Protein AF-A0A6L3XTB5-F1 (afdb_monomer_lite)

Organism: NCBI:txid158836

Radius of gyration: 19.57 Å; chains: 1; bounding box: 66×33×31 Å

Sequence (101 aa):
MTKIRQLCLVSLMLTSGIASAANVRLQVEGLSGALEKNVRAQLSTIQSDEVTPDRRFRARVDDAIREGLKALGYYEPTIDFDLRPPPAKGRQVLIARVSPG

Foldseek 3Di:
DVVVVVVVVVVVVVPPDPLPQLQEAEAEAADDDQLCVLLVVLVVVVGSRDSDPDPVSVVSSVVSSQVSVVVVVQNDKDWDWDWDDAPPPGGTYIYIYIHSD

InterPro domains:
  IPR035243 TamA, POTRA domain 1 [PF17243] (26-100)

Structure (mmCIF, N/CA/C/O backbone):
data_AF-A0A6L3XTB5-F1
#
_entry.id   AF-A0A6L3XTB5-F1
#
loop_
_atom_site.group_PDB
_atom_site.id
_atom_site.type_symbol
_atom_site.label_atom_id
_atom_site.label_alt_id
_atom_site.label_comp_id
_atom_site.label_asym_id
_atom_site.label_entity_id
_atom_site.label_seq_id
_atom_site.pdbx_PDB_ins_code
_atom_site.Cartn_x
_atom_site.Cartn_y
_atom_site.Cartn_z
_atom_site.occupancy
_atom_site.B_iso_or_equiv
_atom_site.auth_seq_id
_atom_site.auth_comp_id
_atom_site.auth_asym_id
_atom_site.auth_atom_id
_atom_site.pdbx_PDB_model_num
ATOM 1 N N . MET A 1 1 ? 53.854 -22.265 2.937 1.00 51.59 1 MET A N 1
ATOM 2 C CA . MET A 1 1 ? 52.406 -22.570 2.830 1.00 51.59 1 MET A CA 1
ATOM 3 C C . MET A 1 1 ? 51.473 -21.457 3.344 1.00 51.59 1 MET A C 1
ATOM 5 O O . MET A 1 1 ? 50.276 -21.538 3.117 1.00 51.59 1 MET A O 1
ATOM 9 N N . THR A 1 2 ? 51.970 -20.378 3.966 1.00 55.09 2 THR A N 1
ATOM 10 C CA . THR A 1 2 ? 51.153 -19.261 4.500 1.00 55.09 2 THR A CA 1
ATOM 11 C C . THR A 1 2 ? 50.700 -18.230 3.453 1.00 55.09 2 THR A C 1
ATOM 13 O O . THR A 1 2 ? 49.613 -17.674 3.587 1.00 55.09 2 THR A O 1
ATOM 16 N N . LYS A 1 3 ? 51.469 -18.029 2.369 1.00 57.69 3 LYS A N 1
ATOM 17 C CA . LYS A 1 3 ? 51.156 -17.059 1.294 1.00 57.69 3 LYS A CA 1
ATOM 18 C C . LYS A 1 3 ? 49.886 -17.399 0.492 1.00 57.69 3 LYS A C 1
ATOM 20 O O . LYS A 1 3 ? 49.127 -16.505 0.143 1.00 57.69 3 LYS A O 1
ATOM 25 N N . ILE A 1 4 ? 49.611 -18.687 0.258 1.00 62.78 4 ILE A N 1
ATOM 26 C CA . ILE A 1 4 ? 48.416 -19.159 -0.476 1.00 62.78 4 ILE A CA 1
ATOM 27 C C . ILE A 1 4 ? 47.136 -18.901 0.335 1.00 62.78 4 ILE A C 1
ATOM 29 O O . ILE A 1 4 ? 46.112 -18.500 -0.213 1.00 62.78 4 ILE A O 1
ATOM 33 N N . ARG A 1 5 ? 47.218 -19.048 1.665 1.00 60.16 5 ARG A N 1
ATOM 34 C CA . ARG A 1 5 ? 46.117 -18.736 2.588 1.00 60.16 5 ARG A CA 1
ATOM 35 C C . ARG A 1 5 ? 45.793 -17.241 2.611 1.00 60.16 5 ARG A C 1
ATOM 37 O O . ARG A 1 5 ? 44.624 -16.879 2.664 1.00 60.16 5 ARG A O 1
ATOM 44 N N . GLN A 1 6 ? 46.817 -16.390 2.539 1.00 60.97 6 GLN A N 1
ATOM 45 C CA . GLN A 1 6 ? 46.649 -14.935 2.470 1.00 60.97 6 GLN A CA 1
ATOM 46 C C . GLN A 1 6 ? 46.015 -14.496 1.142 1.00 60.97 6 GLN A C 1
ATOM 48 O O . GLN A 1 6 ? 45.106 -13.674 1.156 1.00 60.97 6 GLN A O 1
ATOM 53 N N . LEU A 1 7 ? 46.412 -15.105 0.018 1.00 61.44 7 LEU A N 1
ATOM 54 C CA . LEU A 1 7 ? 45.798 -14.860 -1.295 1.00 61.44 7 LEU A CA 1
ATOM 55 C C . LEU A 1 7 ? 44.308 -15.242 -1.330 1.00 61.44 7 LEU A C 1
ATOM 57 O O . LEU A 1 7 ? 43.498 -14.484 -1.860 1.00 61.44 7 LEU A O 1
ATOM 61 N N . CYS A 1 8 ? 43.925 -16.362 -0.705 1.00 60.97 8 CYS A N 1
ATOM 62 C CA . CYS A 1 8 ? 42.515 -16.764 -0.607 1.00 60.97 8 CYS A CA 1
ATOM 63 C C . CYS A 1 8 ? 41.679 -15.794 0.242 1.00 60.97 8 CYS A C 1
ATOM 65 O O . CYS A 1 8 ? 40.547 -15.485 -0.118 1.00 60.97 8 CYS A O 1
ATOM 67 N N . LEU A 1 9 ? 42.233 -15.279 1.347 1.00 60.16 9 LEU A N 1
ATOM 68 C CA . LEU A 1 9 ? 41.530 -14.314 2.199 1.00 60.16 9 LEU A CA 1
ATOM 69 C C . LEU A 1 9 ? 41.331 -12.957 1.508 1.00 60.16 9 LEU A C 1
ATOM 71 O O . LEU A 1 9 ? 40.274 -12.350 1.654 1.00 60.16 9 LEU A O 1
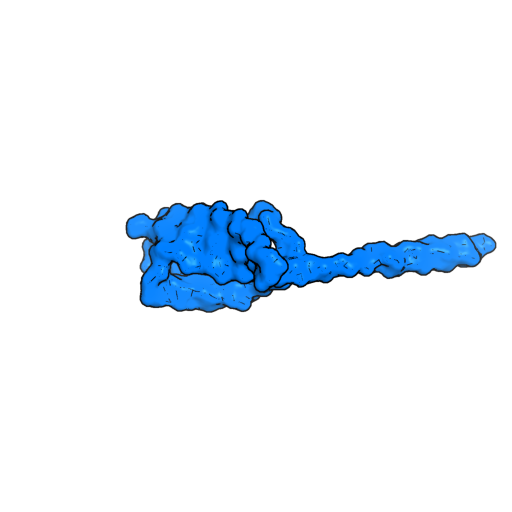ATOM 75 N N . VAL A 1 10 ? 42.316 -12.500 0.729 1.00 60.88 10 VAL A N 1
ATOM 76 C CA . VAL A 1 10 ? 42.203 -11.253 -0.044 1.00 60.88 10 VAL A CA 1
ATOM 77 C C . VAL A 1 10 ? 41.184 -11.408 -1.178 1.00 60.88 10 VAL A C 1
ATOM 79 O O . VAL A 1 10 ? 40.360 -10.520 -1.373 1.00 60.88 10 VAL A O 1
ATOM 82 N N . SER A 1 11 ? 41.156 -12.559 -1.861 1.00 60.34 11 SER A N 1
ATOM 83 C CA . SER A 1 11 ? 40.150 -12.864 -2.891 1.00 60.34 11 SER A CA 1
ATOM 84 C C . SER A 1 11 ? 38.714 -12.824 -2.359 1.00 60.34 11 SER A C 1
ATOM 86 O O . SER A 1 11 ? 37.815 -12.428 -3.095 1.00 60.34 11 SER A O 1
ATOM 88 N N . LEU A 1 12 ? 38.489 -13.221 -1.103 1.00 59.06 12 LEU A N 1
ATOM 89 C CA . LEU A 1 12 ? 37.154 -13.259 -0.502 1.00 59.06 12 LEU A CA 1
ATOM 90 C C . LEU A 1 12 ? 36.613 -11.856 -0.158 1.00 59.06 12 LEU A C 1
ATOM 92 O O . LEU A 1 12 ? 35.403 -11.653 -0.119 1.00 59.06 12 LEU A O 1
ATOM 96 N N . MET A 1 13 ? 37.492 -10.867 0.050 1.00 59.03 13 MET A N 1
ATOM 97 C CA . MET A 1 13 ? 37.092 -9.478 0.331 1.00 59.03 13 MET A CA 1
ATOM 98 C C . MET A 1 13 ? 36.699 -8.692 -0.932 1.00 59.03 13 MET A C 1
ATOM 100 O O . MET A 1 13 ? 35.905 -7.754 -0.834 1.00 59.03 13 MET A O 1
ATOM 104 N N . LEU A 1 14 ? 37.192 -9.075 -2.119 1.00 57.38 14 LEU A N 1
ATOM 105 C CA . LEU A 1 14 ? 36.861 -8.392 -3.382 1.00 57.38 14 LEU A CA 1
ATOM 106 C C . LEU A 1 14 ? 35.466 -8.741 -3.933 1.00 57.38 14 LEU A C 1
ATOM 108 O O . LEU A 1 14 ? 34.959 -8.024 -4.790 1.00 57.38 14 LEU A O 1
ATOM 112 N N . THR A 1 15 ? 34.813 -9.787 -3.424 1.00 57.44 15 THR A N 1
ATOM 113 C CA . THR A 1 15 ? 33.418 -10.138 -3.755 1.00 57.44 15 THR A CA 1
ATOM 114 C C . THR A 1 15 ? 32.379 -9.387 -2.925 1.00 57.44 15 THR A C 1
ATOM 116 O O . THR A 1 15 ? 31.203 -9.746 -2.962 1.00 57.44 15 THR A O 1
ATOM 119 N N . SER A 1 16 ? 32.779 -8.337 -2.200 1.00 55.66 16 SER A N 1
ATOM 120 C CA . SER A 1 16 ? 31.855 -7.366 -1.601 1.00 55.66 16 SER A CA 1
ATOM 121 C C . SER A 1 16 ? 31.167 -6.591 -2.729 1.00 55.66 16 SER A C 1
ATOM 123 O O . SER A 1 16 ? 31.539 -5.467 -3.060 1.00 55.66 16 SER A O 1
ATOM 125 N N . GLY A 1 17 ? 30.233 -7.267 -3.398 1.00 56.50 17 GLY A N 1
ATOM 126 C CA . GLY A 1 17 ? 29.503 -6.770 -4.543 1.00 56.50 17 GLY A CA 1
ATOM 127 C C . GLY A 1 17 ? 28.873 -5.441 -4.183 1.00 56.50 17 GLY A C 1
ATOM 128 O O . GLY A 1 17 ? 28.227 -5.304 -3.145 1.00 56.50 17 GLY A O 1
ATOM 129 N N . ILE A 1 18 ? 29.104 -4.462 -5.046 1.00 54.56 18 ILE A N 1
ATOM 130 C CA . ILE A 1 18 ? 28.454 -3.162 -5.008 1.00 54.56 18 ILE A CA 1
ATOM 131 C C . ILE A 1 18 ? 26.954 -3.450 -5.096 1.00 54.56 18 ILE A C 1
ATOM 133 O O . ILE A 1 18 ? 26.428 -3.723 -6.173 1.00 54.56 18 ILE A O 1
ATOM 137 N N . ALA A 1 19 ? 26.279 -3.467 -3.947 1.00 51.56 19 ALA A N 1
ATOM 138 C CA . ALA A 1 19 ? 24.832 -3.509 -3.873 1.00 51.56 19 ALA A CA 1
ATOM 139 C C . ALA A 1 19 ? 24.341 -2.182 -4.453 1.00 51.56 19 ALA A C 1
ATOM 141 O O . ALA A 1 19 ? 24.280 -1.163 -3.766 1.00 51.56 19 ALA A O 1
ATOM 142 N N . SER A 1 20 ? 24.094 -2.159 -5.761 1.00 47.31 20 SER A N 1
ATOM 143 C CA . SER A 1 20 ? 23.541 -0.996 -6.434 1.00 47.31 20 SER A CA 1
ATOM 144 C C . SER A 1 20 ? 22.110 -0.812 -5.941 1.00 47.31 20 SER A C 1
ATOM 146 O O . SER A 1 20 ? 21.196 -1.478 -6.422 1.00 47.31 20 SER A O 1
ATOM 148 N N . ALA A 1 21 ? 21.920 0.066 -4.959 1.00 46.03 21 ALA A N 1
ATOM 149 C CA . ALA A 1 21 ? 20.612 0.478 -4.473 1.00 46.03 21 ALA A CA 1
ATOM 150 C C . ALA A 1 21 ? 19.866 1.225 -5.588 1.00 46.03 21 ALA A C 1
ATOM 152 O O . ALA A 1 21 ? 19.972 2.444 -5.745 1.00 46.03 21 ALA A O 1
ATOM 153 N N . ALA A 1 22 ? 19.130 0.481 -6.411 1.00 53.22 22 ALA A N 1
ATOM 154 C CA . ALA A 1 22 ? 18.140 1.056 -7.301 1.00 53.22 22 ALA A CA 1
ATOM 155 C C . ALA A 1 22 ? 16.953 1.494 -6.437 1.00 53.22 22 ALA A C 1
ATOM 157 O O . ALA A 1 22 ? 16.113 0.688 -6.062 1.00 53.22 22 ALA A O 1
ATOM 158 N N . ASN A 1 23 ? 16.922 2.774 -6.074 1.00 55.88 23 ASN A N 1
ATOM 159 C CA . ASN A 1 23 ? 15.872 3.351 -5.242 1.00 55.88 23 ASN A CA 1
ATOM 160 C C . ASN A 1 23 ? 14.523 3.267 -5.994 1.00 55.88 23 ASN A C 1
ATOM 162 O O . ASN A 1 23 ? 14.360 3.926 -7.026 1.00 55.88 23 ASN A O 1
ATOM 166 N N . VAL A 1 24 ? 13.584 2.444 -5.516 1.00 63.34 24 VAL A N 1
ATOM 167 C CA . VAL A 1 24 ? 12.251 2.246 -6.119 1.00 63.34 24 VAL A CA 1
ATOM 168 C C . VAL A 1 24 ? 11.251 3.161 -5.419 1.00 63.34 24 VAL A C 1
ATOM 170 O O . VAL A 1 24 ? 11.095 3.102 -4.208 1.00 63.34 24 VAL A O 1
ATOM 173 N N . ARG A 1 25 ? 10.528 4.007 -6.155 1.00 68.75 25 ARG A N 1
ATOM 174 C CA . ARG A 1 25 ? 9.418 4.775 -5.574 1.00 68.75 25 ARG A CA 1
ATOM 175 C C . ARG A 1 25 ? 8.192 3.880 -5.410 1.00 68.75 25 ARG A C 1
ATOM 177 O O . ARG A 1 25 ? 7.731 3.283 -6.376 1.00 68.75 25 ARG A O 1
ATOM 184 N N . LEU A 1 26 ? 7.644 3.836 -4.202 1.00 71.00 26 LEU A N 1
ATOM 185 C CA . LEU A 1 26 ? 6.357 3.209 -3.907 1.00 71.00 26 LEU A CA 1
ATOM 186 C C . LEU A 1 26 ? 5.229 4.230 -4.106 1.00 71.00 26 LEU A C 1
ATOM 188 O O . LEU A 1 26 ? 5.282 5.328 -3.550 1.00 71.00 26 LEU A O 1
ATOM 192 N N . GLN A 1 27 ? 4.211 3.870 -4.882 1.00 75.94 27 GLN A N 1
ATOM 193 C CA . GLN A 1 27 ? 2.989 4.653 -5.065 1.00 75.94 27 GLN A CA 1
ATOM 194 C C . GLN A 1 27 ? 1.789 3.794 -4.674 1.00 75.94 27 GLN A C 1
ATOM 196 O O . GLN A 1 27 ? 1.699 2.643 -5.085 1.00 75.94 27 GLN A O 1
ATOM 201 N N . VAL A 1 28 ? 0.878 4.348 -3.876 1.00 78.50 28 VAL A N 1
ATOM 202 C CA . VAL A 1 28 ? -0.347 3.656 -3.452 1.00 78.50 28 VAL A CA 1
ATOM 203 C C . VAL A 1 28 ? -1.536 4.326 -4.110 1.00 78.50 28 VAL A C 1
ATOM 205 O O . VAL A 1 28 ? -1.653 5.549 -4.058 1.00 78.50 28 VAL A O 1
ATOM 208 N N . GLU A 1 29 ? -2.408 3.524 -4.706 1.00 80.38 29 GLU A N 1
ATOM 209 C CA . GLU A 1 29 ? -3.637 3.965 -5.364 1.00 80.38 29 GLU A CA 1
ATOM 210 C C . GLU A 1 29 ? -4.839 3.208 -4.786 1.00 80.38 29 GLU A C 1
ATOM 212 O O . GLU A 1 29 ? -4.702 2.069 -4.350 1.00 80.38 29 GLU A O 1
ATOM 217 N N . GLY A 1 30 ? -6.020 3.833 -4.775 1.00 75.31 30 GLY A N 1
ATOM 218 C CA . GLY A 1 30 ? -7.265 3.212 -4.293 1.00 75.31 30 GLY A CA 1
ATOM 219 C C . GLY A 1 30 ? -7.585 3.425 -2.807 1.00 75.31 30 GLY A C 1
ATOM 220 O O . GLY A 1 30 ? -8.651 3.027 -2.347 1.00 75.31 30 GLY A O 1
ATOM 221 N N . LEU A 1 31 ? -6.720 4.120 -2.061 1.00 78.56 31 LEU A N 1
ATOM 222 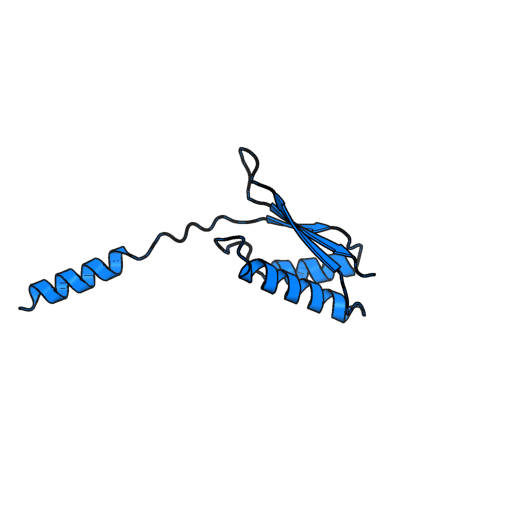C CA . LEU A 1 31 ? -6.978 4.528 -0.676 1.00 78.56 31 LEU A CA 1
ATOM 223 C C . LEU A 1 31 ? -7.187 6.038 -0.586 1.00 78.56 31 LEU A C 1
ATOM 225 O O . LEU A 1 31 ? -6.481 6.797 -1.243 1.00 78.56 31 LEU A O 1
ATOM 229 N N . SER A 1 32 ? -8.118 6.472 0.265 1.00 75.44 32 SER A N 1
ATOM 230 C CA . SER A 1 32 ? -8.402 7.891 0.504 1.00 75.44 32 SER A CA 1
ATOM 231 C C . SER A 1 32 ? -8.387 8.240 1.991 1.00 75.44 32 SER A C 1
ATOM 233 O O . SER A 1 32 ? -8.855 7.470 2.834 1.00 75.44 32 SER A O 1
ATOM 235 N N . GLY A 1 33 ? -7.890 9.433 2.323 1.00 83.44 33 GLY A N 1
ATOM 236 C CA . GLY A 1 33 ? -7.980 10.001 3.669 1.00 83.44 33 GLY A CA 1
ATOM 237 C C . GLY A 1 33 ? -7.117 9.265 4.700 1.00 83.44 33 GLY A C 1
ATOM 238 O O . GLY A 1 33 ? -5.895 9.190 4.565 1.00 83.44 33 GLY A O 1
ATOM 239 N N . ALA A 1 34 ? -7.741 8.746 5.762 1.00 79.88 34 ALA A N 1
ATOM 240 C CA . ALA A 1 34 ? -7.033 8.088 6.865 1.00 79.88 34 ALA A CA 1
ATOM 241 C C . ALA A 1 34 ? -6.370 6.759 6.452 1.00 79.88 34 AL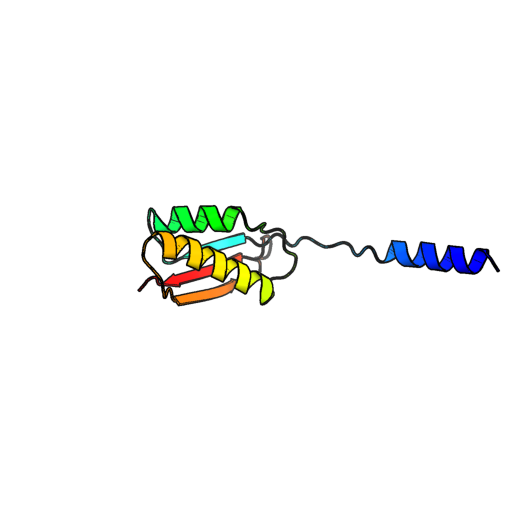A A C 1
ATOM 243 O O . ALA A 1 34 ? -5.278 6.453 6.931 1.00 79.88 34 ALA A O 1
ATOM 244 N N . LEU A 1 35 ? -6.991 6.018 5.524 1.00 79.19 35 LEU A N 1
ATOM 245 C CA . LEU A 1 35 ? -6.460 4.765 4.973 1.00 79.19 35 LEU A CA 1
ATOM 246 C C . LEU A 1 35 ? -5.129 5.004 4.256 1.00 79.19 35 LEU A C 1
ATOM 248 O O . LEU A 1 35 ? -4.127 4.355 4.547 1.00 79.19 35 LEU A O 1
ATOM 252 N N . GLU A 1 36 ? -5.107 6.000 3.369 1.00 80.50 36 GLU A N 1
ATOM 253 C CA . GLU A 1 36 ? -3.914 6.391 2.617 1.00 80.50 36 GLU A CA 1
ATOM 254 C C . GLU A 1 36 ? -2.793 6.837 3.557 1.00 80.50 36 GLU A C 1
ATOM 256 O O . GLU A 1 36 ? -1.643 6.436 3.389 1.00 80.50 36 GLU A O 1
ATOM 261 N N . LYS A 1 37 ? -3.119 7.639 4.579 1.00 82.56 37 LYS A N 1
ATOM 262 C CA . LYS A 1 37 ? -2.133 8.147 5.538 1.00 82.56 37 LYS A CA 1
ATOM 263 C C . LYS A 1 37 ? -1.497 7.025 6.364 1.00 82.56 37 LYS A C 1
ATOM 265 O O . LYS A 1 37 ? -0.275 7.026 6.510 1.00 82.56 37 LYS A O 1
ATOM 270 N N . ASN A 1 38 ? -2.289 6.081 6.876 1.00 80.88 38 ASN A N 1
ATOM 271 C CA . ASN A 1 38 ? -1.775 4.953 7.660 1.00 80.88 38 ASN A CA 1
ATOM 272 C C . ASN A 1 38 ? -0.910 4.024 6.810 1.00 80.88 38 ASN A C 1
ATOM 274 O O . ASN A 1 38 ? 0.204 3.686 7.204 1.00 80.88 38 ASN A O 1
ATOM 278 N N . VAL A 1 39 ? -1.379 3.675 5.612 1.00 80.62 39 VAL A N 1
ATOM 279 C CA . VAL A 1 39 ? -0.615 2.822 4.698 1.00 80.62 39 VAL A CA 1
ATOM 280 C C . VAL A 1 39 ? 0.659 3.528 4.231 1.00 80.62 39 VAL A C 1
ATOM 282 O O . VAL A 1 39 ? 1.725 2.925 4.239 1.00 80.62 39 VAL A O 1
ATOM 285 N N . ARG A 1 40 ? 0.613 4.829 3.915 1.00 79.75 40 ARG A N 1
ATOM 286 C CA . ARG A 1 40 ? 1.813 5.612 3.573 1.00 79.75 40 ARG A CA 1
ATOM 287 C C . ARG A 1 40 ? 2.815 5.664 4.724 1.00 79.75 40 ARG A C 1
ATOM 289 O O . ARG A 1 40 ? 4.011 5.554 4.470 1.00 79.75 40 ARG A O 1
ATOM 296 N N . ALA A 1 41 ? 2.351 5.816 5.965 1.00 80.31 41 ALA A N 1
ATOM 297 C CA . ALA A 1 41 ? 3.222 5.767 7.135 1.00 80.31 41 ALA A CA 1
ATOM 298 C C . ALA A 1 41 ? 3.902 4.394 7.250 1.00 80.31 41 ALA A C 1
ATOM 300 O O . ALA A 1 41 ? 5.124 4.333 7.380 1.00 80.31 41 ALA A O 1
ATOM 301 N N . GLN A 1 42 ? 3.150 3.304 7.084 1.00 77.44 42 GLN A N 1
ATOM 302 C CA . GLN A 1 42 ? 3.700 1.950 7.128 1.00 77.44 42 GLN A CA 1
ATOM 303 C C . GLN A 1 42 ? 4.656 1.657 5.961 1.00 77.44 42 GLN A C 1
ATOM 305 O O . GLN A 1 42 ? 5.668 0.996 6.140 1.00 77.44 42 GLN A O 1
ATOM 310 N N . LEU A 1 43 ? 4.398 2.194 4.771 1.00 74.81 43 LEU A N 1
ATOM 311 C CA . LEU A 1 43 ? 5.293 2.043 3.622 1.00 74.81 43 LEU A CA 1
ATOM 312 C C . LEU A 1 43 ? 6.546 2.906 3.730 1.00 74.81 43 LEU A C 1
ATOM 314 O O . LEU A 1 43 ? 7.575 2.538 3.182 1.00 74.81 43 LEU A O 1
ATOM 318 N N . SER A 1 44 ? 6.487 4.030 4.448 1.00 70.44 44 SER A N 1
ATOM 319 C CA . SER A 1 44 ? 7.666 4.866 4.692 1.00 70.44 44 SER A CA 1
ATOM 320 C C . SER A 1 44 ? 8.687 4.212 5.629 1.00 70.44 44 SER A C 1
ATOM 322 O O . SER A 1 44 ? 9.862 4.571 5.583 1.00 70.44 44 SER A O 1
ATOM 324 N N . THR A 1 45 ? 8.267 3.237 6.448 1.00 71.00 45 THR A N 1
ATOM 325 C CA . THR A 1 45 ? 9.189 2.430 7.267 1.00 71.00 45 THR A CA 1
ATOM 326 C C . THR A 1 45 ? 9.870 1.328 6.453 1.00 71.00 45 THR A C 1
ATOM 328 O O . THR A 1 45 ? 10.987 0.926 6.782 1.00 71.00 45 THR A O 1
ATOM 331 N N . ILE A 1 46 ? 9.246 0.875 5.359 1.00 67.19 46 ILE A N 1
ATOM 332 C CA . ILE A 1 46 ? 9.863 -0.032 4.392 1.00 67.19 46 ILE A CA 1
ATOM 333 C C . ILE A 1 46 ? 10.795 0.798 3.509 1.00 67.19 46 ILE A C 1
ATOM 335 O O . ILE A 1 46 ? 10.364 1.535 2.621 1.00 67.19 46 ILE A O 1
ATOM 339 N N . GLN A 1 47 ? 12.099 0.684 3.763 1.00 57.16 47 GLN A N 1
ATOM 340 C CA . GLN A 1 47 ? 13.103 1.374 2.962 1.00 57.16 47 GLN A CA 1
ATOM 341 C C . GLN A 1 47 ? 12.935 1.013 1.480 1.00 57.16 47 GLN A C 1
ATOM 343 O O . GLN A 1 47 ? 13.013 -0.146 1.078 1.00 57.16 47 GLN A O 1
ATOM 348 N N . SER A 1 48 ? 12.749 2.046 0.659 1.00 56.03 48 SER A N 1
ATOM 349 C CA . SER A 1 48 ? 12.736 1.997 -0.812 1.00 56.03 48 SER A CA 1
ATOM 350 C C . SER A 1 48 ? 14.102 1.632 -1.423 1.00 56.03 48 SER A C 1
ATOM 352 O O . SER A 1 48 ? 14.280 1.689 -2.640 1.00 56.03 48 SER A O 1
ATOM 354 N N . ASP A 1 49 ? 15.073 1.307 -0.569 1.00 49.47 49 ASP A N 1
ATOM 355 C CA . ASP A 1 49 ? 16.475 1.035 -0.884 1.00 49.47 49 ASP A CA 1
ATOM 356 C C . ASP A 1 49 ? 16.732 -0.436 -1.235 1.00 49.47 49 ASP A C 1
ATOM 358 O O . ASP A 1 49 ? 17.867 -0.825 -1.519 1.00 49.47 49 ASP A O 1
ATOM 362 N N . GLU A 1 50 ? 15.687 -1.268 -1.244 1.00 49.88 50 GLU A N 1
ATOM 363 C CA . GLU A 1 50 ? 15.824 -2.664 -1.627 1.00 49.88 50 GLU A CA 1
ATOM 364 C C . GLU A 1 50 ? 15.970 -2.850 -3.141 1.00 49.88 50 GLU A C 1
ATOM 366 O O . GLU A 1 50 ? 15.107 -2.522 -3.951 1.00 49.88 50 GLU A O 1
ATOM 371 N N . VAL A 1 51 ? 17.127 -3.420 -3.472 1.00 52.41 51 VAL A N 1
ATOM 372 C CA . VAL A 1 51 ? 17.822 -3.505 -4.764 1.00 52.41 51 VAL A CA 1
ATOM 373 C C . V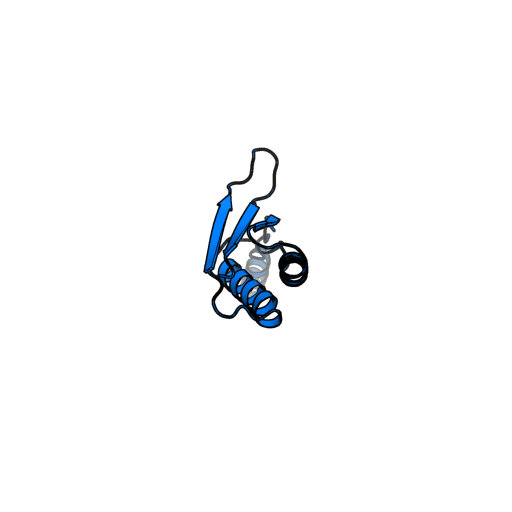AL A 1 51 ? 17.044 -4.248 -5.861 1.00 52.41 51 VAL A C 1
ATOM 375 O O . VAL A 1 51 ? 17.463 -4.250 -7.019 1.00 52.41 51 VAL A O 1
ATOM 378 N N . THR A 1 52 ? 15.927 -4.912 -5.549 1.00 54.97 52 THR A N 1
ATOM 379 C CA . THR A 1 52 ? 15.232 -5.763 -6.524 1.00 54.97 52 THR A CA 1
ATOM 380 C C . THR A 1 52 ? 13.725 -5.789 -6.261 1.00 54.97 52 THR A C 1
ATOM 382 O O . THR A 1 52 ? 13.317 -6.135 -5.149 1.00 54.97 52 THR A O 1
ATOM 385 N N . PRO A 1 53 ? 12.871 -5.479 -7.259 1.00 61.34 53 PRO A N 1
ATOM 386 C CA . PRO A 1 53 ? 11.417 -5.625 -7.169 1.00 61.34 53 PRO A CA 1
ATOM 387 C C . PRO A 1 53 ? 11.001 -7.109 -7.210 1.00 61.34 53 PRO A C 1
ATOM 389 O O . PRO A 1 53 ? 10.250 -7.555 -8.080 1.00 61.34 53 PRO A O 1
ATOM 392 N N . ASP A 1 54 ? 11.518 -7.890 -6.265 1.00 68.88 54 ASP A N 1
ATOM 393 C CA . ASP A 1 54 ? 11.304 -9.324 -6.135 1.00 68.88 54 ASP A CA 1
ATOM 394 C C . ASP A 1 54 ? 10.015 -9.649 -5.372 1.00 68.88 54 ASP A C 1
ATOM 396 O O . ASP A 1 54 ? 9.430 -8.819 -4.670 1.00 68.88 54 ASP A O 1
ATOM 400 N N . ARG A 1 55 ? 9.597 -10.921 -5.439 1.00 72.00 55 ARG A N 1
ATOM 401 C CA . ARG A 1 55 ? 8.440 -11.450 -4.688 1.00 72.00 55 ARG A CA 1
ATOM 402 C C . ARG A 1 55 ? 8.505 -11.161 -3.181 1.00 72.00 55 ARG A C 1
ATOM 404 O O . ARG A 1 55 ? 7.466 -10.969 -2.564 1.00 72.00 55 ARG A O 1
ATOM 411 N N . ARG A 1 56 ? 9.706 -11.090 -2.594 1.00 77.12 56 ARG A N 1
ATOM 412 C CA . ARG A 1 56 ? 9.908 -10.780 -1.164 1.00 77.12 56 ARG A CA 1
ATOM 413 C C . ARG A 1 56 ? 9.598 -9.325 -0.814 1.00 77.12 56 ARG A C 1
ATOM 415 O O . ARG A 1 56 ? 9.048 -9.063 0.251 1.00 77.12 56 ARG A O 1
ATOM 422 N N . PHE A 1 57 ? 9.940 -8.393 -1.703 1.00 74.50 57 PHE A N 1
ATOM 423 C CA . PHE A 1 57 ? 9.592 -6.984 -1.531 1.00 74.50 57 PHE A CA 1
ATOM 424 C C . PHE A 1 57 ? 8.076 -6.808 -1.612 1.00 74.50 57 PHE A C 1
ATOM 426 O O . PHE A 1 57 ? 7.482 -6.196 -0.731 1.00 74.50 57 PHE A O 1
ATOM 433 N N . ARG A 1 58 ? 7.438 -7.455 -2.599 1.00 77.69 58 ARG A N 1
ATOM 434 C CA . ARG A 1 58 ? 5.972 -7.468 -2.729 1.00 77.69 58 ARG A CA 1
ATOM 435 C C . ARG A 1 58 ? 5.288 -8.024 -1.483 1.00 77.69 58 ARG A C 1
ATOM 437 O O . ARG A 1 58 ? 4.366 -7.388 -1.003 1.00 77.69 58 ARG A O 1
ATOM 444 N N . ALA A 1 59 ? 5.768 -9.142 -0.935 1.00 81.31 59 ALA A N 1
ATOM 445 C CA . ALA A 1 59 ? 5.207 -9.728 0.284 1.00 81.31 59 ALA A CA 1
ATOM 446 C C . ALA A 1 59 ? 5.279 -8.765 1.481 1.00 81.31 59 ALA A C 1
ATOM 448 O O . ALA A 1 59 ? 4.280 -8.549 2.148 1.00 81.31 59 ALA A O 1
ATOM 449 N N . ARG A 1 60 ? 6.421 -8.098 1.703 1.00 80.69 60 ARG A N 1
ATOM 450 C CA . ARG A 1 60 ? 6.535 -7.105 2.787 1.00 80.69 60 ARG A CA 1
ATOM 451 C C . ARG A 1 60 ? 5.632 -5.894 2.595 1.00 80.69 60 ARG A C 1
ATOM 453 O O . ARG A 1 60 ? 5.084 -5.384 3.567 1.00 80.69 60 ARG A O 1
ATOM 460 N N . VAL A 1 61 ? 5.507 -5.416 1.358 1.00 81.44 61 VAL A N 1
ATOM 461 C CA . VAL A 1 61 ? 4.597 -4.317 1.022 1.00 81.44 61 VAL A CA 1
ATOM 462 C C . VAL A 1 61 ? 3.141 -4.754 1.230 1.00 81.44 61 VAL A C 1
ATOM 464 O O . VAL A 1 61 ? 2.374 -3.987 1.800 1.00 81.44 61 VAL A O 1
ATOM 467 N N . ASP A 1 62 ? 2.776 -5.980 0.844 1.00 83.75 62 ASP A N 1
ATOM 468 C CA . ASP A 1 62 ? 1.450 -6.568 1.083 1.00 83.75 62 ASP A CA 1
ATOM 469 C C . ASP A 1 62 ? 1.129 -6.647 2.579 1.00 83.75 62 ASP A C 1
ATOM 471 O O . ASP A 1 62 ? 0.109 -6.118 3.015 1.00 83.75 62 ASP A O 1
ATOM 475 N N . ASP A 1 63 ? 2.047 -7.203 3.374 1.00 85.69 63 ASP A N 1
ATOM 476 C CA . ASP A 1 63 ? 1.902 -7.327 4.825 1.00 85.69 63 ASP A CA 1
ATOM 477 C C . ASP A 1 63 ? 1.715 -5.953 5.486 1.00 85.69 63 ASP A C 1
ATOM 479 O O . ASP A 1 63 ? 0.830 -5.768 6.322 1.00 85.69 63 ASP A O 1
ATOM 483 N N . ALA A 1 64 ? 2.506 -4.956 5.078 1.00 83.50 64 ALA A N 1
ATOM 484 C CA . ALA A 1 64 ? 2.392 -3.587 5.576 1.00 83.50 64 ALA A CA 1
ATOM 485 C C . ALA A 1 64 ? 1.056 -2.926 5.215 1.00 83.50 64 ALA A C 1
ATOM 487 O O . ALA A 1 64 ? 0.445 -2.266 6.059 1.00 83.50 64 ALA A O 1
ATOM 488 N N . ILE A 1 65 ? 0.599 -3.090 3.971 1.00 83.69 65 ILE A N 1
ATOM 489 C CA . ILE A 1 65 ? -0.692 -2.563 3.523 1.00 83.69 65 ILE A CA 1
ATOM 490 C C . ILE A 1 65 ? -1.815 -3.237 4.316 1.00 83.69 65 ILE A C 1
ATOM 492 O O . ILE A 1 65 ? -2.667 -2.546 4.873 1.00 83.69 65 ILE A O 1
ATOM 496 N N . ARG A 1 66 ? -1.792 -4.568 4.428 1.00 85.75 66 ARG A N 1
ATOM 497 C CA . ARG A 1 66 ? -2.790 -5.342 5.169 1.00 85.75 66 ARG A CA 1
ATOM 498 C C . ARG A 1 66 ? -2.843 -4.937 6.635 1.00 85.75 66 ARG A C 1
ATOM 500 O O . ARG A 1 66 ? -3.934 -4.727 7.148 1.00 85.75 66 ARG A O 1
ATOM 507 N N . GLU A 1 67 ? -1.703 -4.763 7.297 1.00 85.50 67 GLU A N 1
ATOM 508 C CA . GLU A 1 67 ? -1.665 -4.346 8.703 1.00 85.50 67 GLU A CA 1
ATOM 509 C C . GLU A 1 67 ? -2.223 -2.923 8.891 1.00 85.50 67 GLU A C 1
ATOM 511 O O . GLU A 1 67 ? -3.030 -2.676 9.792 1.00 85.50 67 GLU A O 1
ATOM 516 N N . GLY A 1 68 ? -1.880 -1.996 7.988 1.00 83.44 68 GLY A N 1
ATOM 517 C CA . GLY A 1 68 ? -2.404 -0.626 8.009 1.00 83.44 68 GLY A CA 1
ATOM 518 C C . GLY A 1 68 ? -3.915 -0.537 7.759 1.00 83.44 68 GLY A C 1
ATOM 519 O O . GLY A 1 68 ? -4.584 0.340 8.309 1.00 83.44 68 GLY A O 1
ATOM 520 N N . LEU A 1 69 ? -4.458 -1.453 6.956 1.00 83.94 69 LEU A N 1
ATOM 521 C CA . LEU A 1 69 ? -5.885 -1.545 6.635 1.00 83.94 69 LEU A CA 1
ATOM 522 C C . LEU A 1 69 ? -6.682 -2.312 7.691 1.00 83.94 69 LEU A C 1
ATOM 524 O O . LEU A 1 69 ? -7.804 -1.923 8.020 1.00 83.94 69 LEU A O 1
ATOM 528 N N . LYS A 1 70 ? -6.078 -3.336 8.295 1.00 84.81 70 LYS A N 1
ATOM 529 C CA . LYS A 1 70 ? -6.645 -4.102 9.406 1.00 84.81 70 LYS A CA 1
ATOM 530 C C . LYS A 1 70 ? -6.930 -3.211 10.609 1.00 84.81 70 LYS A C 1
ATOM 532 O O . LYS A 1 70 ? -7.992 -3.330 11.213 1.00 84.81 70 LYS A O 1
ATOM 537 N N . ALA A 1 71 ? -6.040 -2.258 10.900 1.00 82.06 71 ALA A N 1
ATOM 538 C CA . ALA A 1 71 ? -6.253 -1.240 11.932 1.00 82.06 71 ALA A CA 1
ATOM 539 C C . ALA A 1 71 ? -7.513 -0.379 11.697 1.00 82.06 71 ALA A C 1
ATOM 541 O O . ALA A 1 71 ? -8.013 0.253 12.625 1.00 82.06 71 ALA A O 1
ATOM 542 N N . LEU A 1 72 ? -8.027 -0.357 10.465 1.00 81.62 72 LEU A N 1
ATOM 543 C CA . LEU A 1 72 ? -9.200 0.406 10.044 1.00 81.62 72 LEU A CA 1
ATOM 544 C C . LEU A 1 72 ? -10.415 -0.489 9.734 1.00 81.62 72 LEU A C 1
ATOM 546 O O . LEU A 1 72 ? -11.431 0.014 9.267 1.00 81.62 72 LEU A O 1
ATOM 550 N N . GLY A 1 73 ? -10.331 -1.792 10.030 1.00 85.25 73 GLY A N 1
ATOM 551 C CA . GLY A 1 73 ? -11.431 -2.752 9.889 1.00 85.25 73 GLY A CA 1
ATOM 552 C C . GLY A 1 73 ? -11.471 -3.521 8.565 1.00 85.25 73 GLY A C 1
ATOM 553 O O . GLY A 1 73 ? -12.391 -4.310 8.366 1.00 85.25 73 GLY A O 1
ATOM 554 N N . TYR A 1 74 ? -10.485 -3.341 7.682 1.00 84.38 74 TYR A N 1
ATOM 555 C CA . TYR A 1 74 ? -10.422 -4.013 6.381 1.00 84.38 74 TYR A CA 1
ATOM 556 C C . TYR A 1 74 ? -9.486 -5.228 6.442 1.00 84.38 74 TYR A C 1
ATOM 558 O O . TYR A 1 74 ? -8.263 -5.087 6.467 1.00 84.38 74 TYR A O 1
ATOM 566 N N . TYR A 1 75 ? -10.068 -6.429 6.486 1.00 80.81 75 TYR A N 1
ATOM 567 C CA . TYR A 1 75 ? -9.334 -7.690 6.683 1.00 80.81 75 TYR A CA 1
ATOM 568 C C . TYR A 1 75 ? -8.970 -8.406 5.374 1.00 80.81 75 TYR A C 1
ATOM 570 O O . TYR A 1 75 ? -7.947 -9.095 5.315 1.00 80.81 75 TYR A O 1
ATOM 578 N N . GLU A 1 76 ? -9.764 -8.204 4.320 1.00 81.62 76 GLU A N 1
ATOM 579 C CA . GLU A 1 76 ? -9.583 -8.828 3.002 1.00 81.62 76 GLU A CA 1
ATOM 580 C C . GLU A 1 76 ? -9.397 -7.788 1.880 1.00 81.62 76 GLU A C 1
ATOM 582 O O . GLU A 1 76 ? -10.152 -7.780 0.909 1.00 81.62 76 GLU A O 1
ATOM 587 N N . PRO A 1 77 ? -8.392 -6.892 1.969 1.00 82.94 77 PRO A N 1
ATOM 588 C CA . PRO A 1 77 ? -8.096 -5.989 0.868 1.00 82.94 77 PRO A CA 1
ATOM 589 C C . PRO A 1 77 ? -7.537 -6.771 -0.327 1.00 82.94 77 PRO A C 1
ATOM 591 O O . PRO A 1 77 ? -6.672 -7.640 -0.173 1.00 82.94 77 PRO A O 1
ATOM 594 N N . THR A 1 78 ? -7.997 -6.427 -1.527 1.00 84.25 78 THR A N 1
ATOM 595 C CA . THR A 1 78 ? -7.394 -6.898 -2.780 1.00 84.25 78 THR A CA 1
ATOM 596 C C . THR A 1 78 ? -6.278 -5.937 -3.171 1.00 84.25 78 THR A C 1
ATOM 598 O O . THR A 1 78 ? -6.516 -4.735 -3.289 1.00 84.25 78 THR A O 1
ATOM 601 N N . ILE A 1 79 ? -5.055 -6.446 -3.333 1.00 83.62 79 ILE A N 1
ATOM 602 C CA . ILE A 1 79 ? -3.862 -5.632 -3.592 1.00 83.62 79 ILE A CA 1
ATOM 603 C C . ILE A 1 79 ? -3.230 -6.080 -4.912 1.00 83.62 79 ILE A C 1
ATOM 605 O O . ILE A 1 79 ? -2.720 -7.193 -5.029 1.00 83.62 79 ILE A O 1
ATOM 609 N N . ASP A 1 80 ? -3.240 -5.189 -5.899 1.00 84.00 80 ASP A N 1
ATOM 610 C CA . ASP A 1 80 ? -2.647 -5.395 -7.215 1.00 84.00 80 ASP A CA 1
ATOM 611 C C . ASP A 1 80 ? -1.344 -4.607 -7.348 1.00 84.00 80 ASP A C 1
ATOM 613 O O . ASP A 1 80 ? -1.309 -3.380 -7.223 1.00 84.00 80 ASP A O 1
ATOM 617 N N . PHE A 1 81 ? -0.259 -5.308 -7.667 1.00 80.38 81 PHE A N 1
ATOM 618 C CA . PHE A 1 81 ? 1.054 -4.703 -7.873 1.00 80.38 81 PHE A CA 1
ATOM 619 C C . PHE A 1 81 ? 1.339 -4.506 -9.360 1.00 80.38 81 PHE A C 1
ATOM 621 O O . PHE A 1 81 ? 1.412 -5.474 -10.116 1.00 80.38 81 PHE A O 1
ATOM 628 N N . ASP A 1 82 ? 1.575 -3.261 -9.765 1.00 78.88 82 ASP A N 1
ATOM 629 C CA . ASP A 1 82 ? 2.020 -2.900 -11.108 1.00 78.88 82 ASP A CA 1
ATOM 630 C C . ASP A 1 82 ? 3.436 -2.308 -11.047 1.00 78.88 82 ASP A C 1
ATOM 632 O O . ASP A 1 82 ? 3.697 -1.306 -10.376 1.00 78.88 82 ASP A O 1
ATOM 636 N N . LEU A 1 83 ? 4.380 -2.966 -11.722 1.00 72.19 83 LEU A N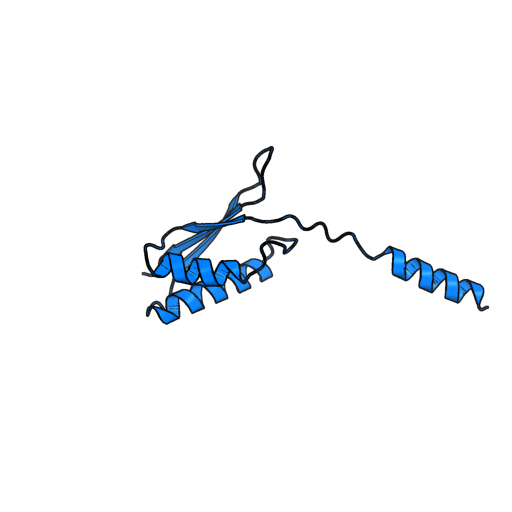 1
ATOM 637 C CA . LEU A 1 83 ? 5.767 -2.522 -11.795 1.00 72.19 83 LEU A CA 1
ATOM 638 C C . LEU A 1 83 ? 5.952 -1.708 -13.074 1.00 72.19 83 LEU A C 1
ATOM 640 O O . LEU A 1 83 ? 6.097 -2.263 -14.165 1.00 72.19 83 LEU A O 1
ATOM 644 N N . ARG A 1 84 ? 6.009 -0.383 -12.938 1.00 70.44 84 ARG A N 1
ATOM 645 C CA . ARG A 1 84 ? 6.283 0.501 -14.070 1.00 70.44 84 ARG A CA 1
ATOM 646 C C . ARG A 1 84 ? 7.793 0.558 -14.330 1.00 70.44 84 ARG A C 1
ATOM 648 O O . ARG A 1 84 ? 8.560 0.860 -13.405 1.00 70.44 84 ARG A O 1
ATOM 655 N N . PRO A 1 85 ? 8.242 0.317 -15.578 1.00 64.38 85 PRO A N 1
ATOM 656 C CA . PRO A 1 85 ? 9.638 0.518 -15.935 1.00 64.38 85 PRO A CA 1
ATOM 657 C C . PRO A 1 85 ? 10.025 1.990 -15.718 1.00 64.38 85 PRO A C 1
ATOM 659 O O . PRO A 1 85 ? 9.179 2.882 -15.854 1.00 64.38 85 PRO A O 1
ATOM 662 N N . PRO A 1 86 ? 11.291 2.263 -15.363 1.00 62.16 86 PRO A N 1
ATOM 663 C CA . PRO A 1 86 ? 11.728 3.621 -15.088 1.00 62.16 86 PRO A CA 1
ATOM 664 C C . PRO A 1 86 ? 11.670 4.451 -16.384 1.00 62.16 86 PRO A C 1
ATOM 666 O O . PRO A 1 86 ? 12.127 3.979 -17.429 1.00 62.16 86 PRO A O 1
ATOM 669 N N . PRO A 1 87 ? 11.137 5.686 -16.360 1.00 64.31 87 PRO A N 1
ATOM 670 C CA . PRO A 1 87 ? 11.261 6.595 -17.495 1.00 64.31 87 PRO A CA 1
ATOM 671 C C . PRO A 1 87 ? 12.734 6.988 -17.699 1.00 64.31 87 PRO A C 1
ATOM 673 O O . PRO A 1 87 ? 13.541 6.886 -16.777 1.00 64.31 87 PRO A O 1
ATOM 676 N N . ALA A 1 88 ? 13.080 7.495 -18.889 1.00 59.03 88 ALA A N 1
ATOM 677 C CA . ALA A 1 88 ? 14.459 7.774 -19.332 1.00 59.03 88 ALA A CA 1
ATOM 678 C C . ALA A 1 88 ? 15.334 8.613 -18.364 1.00 59.03 88 ALA A C 1
ATOM 680 O O . ALA A 1 88 ? 16.556 8.609 -18.482 1.00 59.03 88 ALA A O 1
ATOM 681 N N . LYS A 1 89 ? 14.728 9.319 -17.399 1.00 53.25 89 LYS A N 1
ATOM 682 C CA . LYS A 1 89 ? 15.395 9.965 -16.256 1.00 53.25 89 LYS A CA 1
ATOM 683 C C . LYS A 1 89 ? 14.568 9.816 -14.972 1.00 53.25 89 LYS A C 1
ATOM 685 O O . LYS A 1 89 ? 14.080 10.805 -14.428 1.00 53.25 89 LYS A O 1
ATOM 690 N N . GLY A 1 90 ? 14.365 8.593 -14.489 1.00 62.50 90 GLY A N 1
ATOM 691 C CA . GLY A 1 90 ? 13.580 8.370 -13.275 1.00 62.50 90 GLY A CA 1
ATOM 692 C C . GLY A 1 90 ? 13.894 7.079 -12.536 1.00 62.50 90 GLY A C 1
ATOM 693 O O . GLY A 1 90 ? 14.615 6.209 -13.012 1.00 62.50 90 GLY A O 1
ATOM 694 N N . ARG A 1 91 ? 13.336 6.987 -11.330 1.00 65.62 91 ARG A N 1
ATOM 695 C CA . ARG A 1 91 ? 13.362 5.787 -10.489 1.00 65.62 91 ARG A CA 1
ATOM 696 C C . ARG A 1 91 ? 12.292 4.803 -10.960 1.00 65.62 91 ARG A C 1
ATOM 698 O O . ARG A 1 91 ? 11.273 5.232 -11.500 1.00 65.62 91 ARG A O 1
ATOM 705 N N . GLN A 1 92 ? 12.515 3.506 -10.745 1.00 67.12 92 GLN A N 1
ATOM 706 C CA . GLN A 1 92 ? 11.452 2.508 -10.909 1.00 67.12 92 GLN A CA 1
ATOM 707 C C . GLN A 1 92 ? 10.299 2.857 -9.972 1.00 67.12 92 GLN A C 1
ATOM 709 O O . GLN A 1 92 ? 10.545 3.285 -8.844 1.00 67.12 92 GLN A O 1
ATOM 714 N N . VAL A 1 93 ? 9.061 2.704 -10.439 1.00 72.81 93 VAL A N 1
ATOM 715 C CA . VAL A 1 93 ? 7.874 2.967 -9.622 1.00 72.81 93 VAL A CA 1
ATOM 716 C C . VAL A 1 93 ? 7.112 1.661 -9.456 1.00 72.81 93 VAL A C 1
ATOM 718 O O . VAL A 1 93 ? 6.694 1.061 -10.446 1.00 72.81 93 VAL A O 1
ATOM 721 N N . LEU A 1 94 ? 6.944 1.221 -8.211 1.00 74.31 94 LEU A N 1
ATOM 722 C CA . LEU A 1 94 ? 6.023 0.144 -7.873 1.00 74.31 94 LEU A CA 1
ATOM 723 C C . LEU A 1 94 ? 4.702 0.779 -7.444 1.00 74.31 94 LEU A C 1
ATOM 725 O O . LEU A 1 94 ? 4.644 1.469 -6.425 1.00 74.31 94 LEU A O 1
ATOM 729 N N . ILE A 1 95 ? 3.660 0.553 -8.236 1.00 80.06 95 ILE A N 1
ATOM 730 C CA . ILE A 1 95 ? 2.302 1.002 -7.947 1.00 80.06 95 ILE A CA 1
ATOM 731 C C . ILE A 1 95 ? 1.576 -0.152 -7.253 1.00 80.06 95 ILE A C 1
ATOM 733 O O . ILE A 1 95 ? 1.450 -1.235 -7.817 1.00 80.06 95 ILE A O 1
ATOM 737 N N . ALA A 1 96 ? 1.111 0.072 -6.029 1.00 82.31 96 ALA A N 1
ATOM 738 C CA . ALA A 1 96 ? 0.234 -0.833 -5.299 1.00 82.31 96 ALA A CA 1
ATOM 739 C C . ALA A 1 96 ? -1.192 -0.273 -5.352 1.00 82.31 96 ALA A C 1
ATOM 741 O O . ALA A 1 96 ? -1.504 0.727 -4.703 1.00 82.31 96 ALA A O 1
ATOM 742 N N . ARG A 1 97 ? -2.048 -0.898 -6.159 1.00 82.88 97 ARG A N 1
ATOM 743 C CA . ARG A 1 97 ? -3.480 -0.604 -6.222 1.00 82.88 97 ARG A CA 1
ATOM 744 C C . ARG A 1 97 ? -4.183 -1.421 -5.155 1.00 82.88 97 ARG A C 1
ATOM 746 O O . ARG A 1 97 ? -4.092 -2.640 -5.155 1.00 82.88 97 ARG A O 1
ATOM 753 N N . VAL A 1 98 ? -4.863 -0.750 -4.242 1.00 83.50 98 VAL A N 1
ATOM 754 C CA . VAL A 1 98 ? -5.518 -1.375 -3.099 1.00 83.50 98 VAL A CA 1
ATOM 755 C C . VAL A 1 98 ? -7.016 -1.145 -3.201 1.00 83.50 98 VAL A C 1
ATOM 757 O O . VAL A 1 98 ? -7.467 -0.004 -3.235 1.00 83.50 98 VAL A O 1
ATOM 760 N N . SER A 1 99 ? -7.778 -2.232 -3.204 1.00 82.00 99 SER A N 1
ATOM 761 C CA . SER A 1 99 ? -9.235 -2.219 -3.122 1.00 82.00 99 SER A CA 1
ATOM 762 C C . SER A 1 99 ? -9.649 -2.774 -1.756 1.00 82.00 99 SER A C 1
ATOM 764 O O . SER A 1 99 ? -9.522 -3.980 -1.536 1.00 82.00 99 SER A O 1
ATOM 766 N N . PRO A 1 100 ? -10.085 -1.917 -0.816 1.00 72.56 100 PRO A N 1
ATOM 767 C CA . PRO A 1 100 ? -10.459 -2.345 0.531 1.00 72.56 100 PRO A CA 1
ATOM 768 C C . PRO A 1 100 ? -11.762 -3.168 0.603 1.00 72.56 100 PRO A C 1
ATOM 770 O O . PRO A 1 100 ? -11.957 -3.854 1.605 1.00 72.56 100 PRO A O 1
ATOM 773 N N . GLY A 1 101 ? -12.583 -3.169 -0.457 1.00 67.31 101 GLY A N 1
ATOM 774 C CA . GLY A 1 101 ? -13.900 -3.820 -0.492 1.00 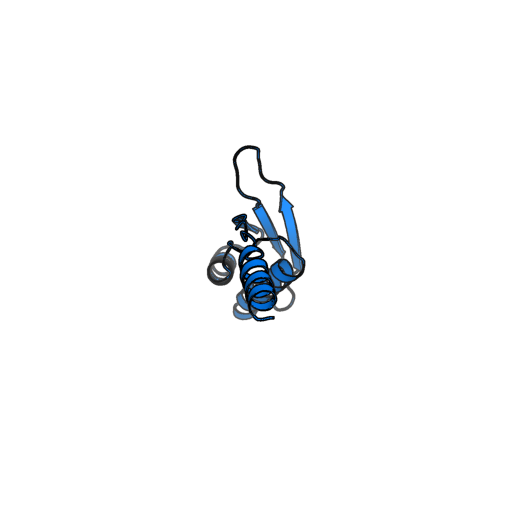67.31 101 GLY A CA 1
ATOM 775 C C . GLY A 1 101 ? -15.036 -2.850 -0.208 1.00 67.31 101 GLY A C 1
ATOM 776 O O . GLY A 1 101 ? -14.880 -2.018 0.713 1.00 67.31 101 GLY A O 1
#

pLDDT: mean 70.74, std 11.54, range [46.03, 85.75]

Secondary structure (DSSP, 8-state):
-HHHHHHHHHHHHTT--------PEEEEES--THHHHHHHHHHHHS-TT-S---HHHHHHHHHHHHHHHHTTT-SS-EEEEEEEPPPTTS--EEEEEEE--